Protein AF-A0A953WW19-F1 (afdb_monomer_lite)

Sequence (100 aa):
MPMDEVALDHHDDHDHKPGFFVRWLFSTNHKDIGTLYLVFAMIAGIVGYTLSGLIRMELMEPGIGVLTHFVAGEGDVAIQNAKHFYNVVITYHGLIMIFF

Secondary structure (DSSP, 8-state):
----------------PPPHHHHHHT---HHHHHHHHHHHHHHHHHHHHHHHHHHHHHTTSSSS-TGGGGS--STHHHHHHHHHHHHHHHHHHHHHHHH-

pLDDT: mean 83.41, std 12.12, range [50.75, 97.19]

Structure (mmCIF, N/CA/C/O backbone):
data_AF-A0A953WW19-F1
#
_entry.id   AF-A0A953WW19-F1
#
loop_
_atom_site.group_PDB
_atom_site.id
_atom_site.type_symbol
_atom_site.label_atom_id
_atom_site.label_alt_id
_atom_site.label_comp_id
_atom_site.label_asym_id
_atom_site.label_entity_id
_atom_site.label_seq_id
_atom_site.pdbx_PDB_ins_code
_atom_site.Cartn_x
_atom_site.Cartn_y
_atom_site.Cartn_z
_atom_site.occupancy
_atom_site.B_iso_or_equiv
_atom_site.auth_seq_id
_atom_site.auth_comp_id
_atom_site.auth_asym_id
_atom_site.auth_atom_id
_atom_site.pdbx_PDB_model_num
ATOM 1 N N . MET A 1 1 ? 22.836 -5.162 -76.254 1.00 59.28 1 MET A N 1
ATOM 2 C CA . MET A 1 1 ? 23.465 -5.397 -74.942 1.00 59.28 1 MET A CA 1
ATOM 3 C C . MET A 1 1 ? 22.337 -5.373 -73.922 1.00 59.28 1 MET A C 1
ATOM 5 O O . MET A 1 1 ? 21.707 -4.326 -73.824 1.00 59.28 1 MET A O 1
ATOM 9 N N . PRO A 1 2 ? 21.954 -6.517 -73.329 1.00 58.38 2 PRO A N 1
ATOM 10 C CA . PRO A 1 2 ? 20.931 -6.546 -72.288 1.00 58.38 2 PRO A CA 1
ATOM 11 C C . PRO A 1 2 ? 21.510 -5.862 -71.047 1.00 58.38 2 PRO A C 1
ATOM 13 O O . PRO A 1 2 ? 22.650 -6.137 -70.696 1.00 58.38 2 PRO A O 1
ATOM 16 N N . MET A 1 3 ? 20.767 -4.927 -70.458 1.00 67.19 3 MET A N 1
ATOM 17 C CA . MET A 1 3 ? 21.126 -4.327 -69.176 1.00 67.19 3 MET A CA 1
ATOM 18 C C . MET A 1 3 ? 20.624 -5.284 -68.104 1.00 67.19 3 MET A C 1
ATOM 20 O O . MET A 1 3 ? 19.420 -5.450 -67.925 1.00 67.19 3 MET A O 1
ATOM 24 N N . ASP A 1 4 ? 21.578 -5.967 -67.502 1.00 60.69 4 ASP A N 1
ATOM 25 C CA . ASP A 1 4 ? 21.500 -6.811 -66.323 1.00 60.69 4 ASP A CA 1
ATOM 26 C C . ASP A 1 4 ? 20.510 -6.225 -65.308 1.00 60.69 4 ASP A C 1
ATOM 28 O O . ASP A 1 4 ? 20.711 -5.160 -64.721 1.00 60.69 4 ASP A O 1
ATOM 32 N N . GLU A 1 5 ? 19.404 -6.941 -65.139 1.00 62.19 5 GLU A N 1
ATOM 33 C CA . GLU A 1 5 ? 18.449 -6.750 -64.065 1.00 62.19 5 GLU A CA 1
ATOM 34 C C . GLU A 1 5 ? 19.182 -7.092 -62.760 1.00 62.19 5 GLU A C 1
ATOM 36 O O . GLU A 1 5 ? 19.334 -8.258 -62.395 1.00 62.19 5 GLU A O 1
ATOM 41 N N . VAL A 1 6 ? 19.712 -6.071 -62.081 1.00 60.59 6 VAL A N 1
ATOM 42 C CA . VAL A 1 6 ? 20.228 -6.189 -60.712 1.00 60.59 6 VAL A CA 1
ATOM 43 C C . VAL A 1 6 ? 19.024 -6.365 -59.787 1.00 60.59 6 VAL A C 1
ATOM 45 O O . VAL A 1 6 ? 18.573 -5.444 -59.113 1.00 60.59 6 VAL A O 1
ATOM 48 N N . ALA A 1 7 ? 18.450 -7.563 -59.808 1.00 64.62 7 ALA A N 1
ATOM 49 C CA . ALA A 1 7 ? 17.649 -8.078 -58.719 1.00 64.62 7 ALA A CA 1
ATOM 50 C C . ALA A 1 7 ? 18.632 -8.559 -57.651 1.00 64.62 7 ALA A C 1
ATOM 52 O O . ALA A 1 7 ? 19.269 -9.580 -57.872 1.00 64.62 7 ALA A O 1
ATOM 53 N N . LEU A 1 8 ? 18.812 -7.779 -56.580 1.00 56.53 8 LEU A N 1
ATOM 54 C CA . LEU A 1 8 ? 19.455 -8.084 -55.284 1.00 56.53 8 LEU A CA 1
ATOM 55 C C . LEU A 1 8 ? 19.619 -6.715 -54.589 1.00 56.53 8 LEU A C 1
ATOM 57 O O . LEU A 1 8 ? 20.244 -5.824 -55.149 1.00 56.53 8 LEU A O 1
ATOM 61 N N . ASP A 1 9 ? 19.096 -6.408 -53.413 1.00 50.75 9 ASP A N 1
ATOM 62 C CA . ASP A 1 9 ? 18.578 -7.223 -52.327 1.00 50.75 9 ASP A CA 1
ATOM 63 C C . ASP A 1 9 ? 17.725 -6.255 -51.481 1.00 50.75 9 ASP A C 1
ATOM 65 O O . ASP A 1 9 ? 18.198 -5.175 -51.111 1.00 50.75 9 ASP A O 1
ATOM 69 N N . HIS A 1 10 ? 16.449 -6.562 -51.233 1.00 56.84 10 HIS A N 1
ATOM 70 C CA . HIS A 1 10 ? 15.692 -5.819 -50.224 1.00 56.84 10 HIS A CA 1
ATOM 71 C C . HIS A 1 10 ? 16.265 -6.242 -48.871 1.00 56.84 10 HIS A C 1
ATOM 73 O O . HIS A 1 10 ? 15.954 -7.322 -48.379 1.00 56.84 10 HIS A O 1
ATOM 79 N N . HIS A 1 11 ? 17.122 -5.409 -48.280 1.00 59.03 11 HIS A N 1
ATOM 80 C CA . HIS A 1 11 ? 17.461 -5.527 -46.868 1.00 59.03 11 HIS A CA 1
ATOM 81 C C . HIS A 1 11 ? 16.188 -5.243 -46.057 1.00 59.03 11 HIS A C 1
ATOM 83 O O . HIS A 1 11 ? 15.890 -4.099 -45.713 1.00 59.03 11 HIS A O 1
ATOM 89 N N . ASP A 1 12 ? 15.411 -6.292 -45.790 1.00 60.09 12 ASP A N 1
ATOM 90 C CA . ASP A 1 12 ? 14.474 -6.331 -44.677 1.00 60.09 12 ASP A CA 1
ATOM 91 C C . ASP A 1 12 ? 15.310 -6.236 -43.393 1.00 60.09 12 ASP A C 1
ATOM 93 O O . ASP A 1 12 ? 15.716 -7.239 -42.802 1.00 60.09 12 ASP A O 1
ATOM 97 N N . ASP A 1 13 ? 15.620 -5.005 -42.977 1.00 59.22 13 ASP A N 1
ATOM 98 C CA . ASP A 1 13 ? 16.058 -4.717 -41.618 1.00 59.22 13 ASP A CA 1
ATOM 99 C C . ASP A 1 13 ? 14.924 -5.171 -40.697 1.00 59.22 13 ASP A C 1
ATOM 101 O O . ASP A 1 13 ? 13.941 -4.463 -40.456 1.00 59.22 13 ASP A O 1
ATOM 105 N N . HIS A 1 14 ? 15.033 -6.409 -40.219 1.00 62.31 14 HIS A N 1
ATOM 106 C CA . HIS A 1 14 ? 14.228 -6.921 -39.133 1.00 62.31 14 HIS A CA 1
ATOM 107 C C . HIS A 1 14 ? 14.480 -6.020 -37.925 1.00 62.31 14 HIS A C 1
ATOM 109 O O . HIS A 1 14 ? 15.422 -6.212 -37.164 1.00 62.31 14 HIS A O 1
ATOM 115 N N . ASP A 1 15 ? 13.635 -5.004 -37.783 1.00 62.78 15 ASP A N 1
ATOM 116 C CA . ASP A 1 15 ? 13.612 -4.051 -36.687 1.00 62.78 15 ASP A CA 1
ATOM 117 C C . ASP A 1 15 ? 13.404 -4.835 -35.382 1.00 62.78 15 ASP A C 1
ATOM 119 O O . ASP A 1 15 ? 12.279 -5.146 -34.976 1.00 62.78 15 ASP A O 1
ATOM 123 N N . HIS A 1 16 ? 14.511 -5.253 -34.764 1.00 64.50 16 HIS A N 1
ATOM 124 C CA . HIS A 1 16 ? 14.556 -6.030 -33.532 1.00 64.50 16 HIS A CA 1
ATOM 125 C C . HIS A 1 16 ? 14.161 -5.135 -32.354 1.00 64.50 16 HIS A C 1
ATOM 127 O O . HIS A 1 16 ? 14.956 -4.848 -31.458 1.00 64.50 16 HIS A O 1
ATOM 133 N N . LYS A 1 17 ? 12.911 -4.663 -32.342 1.00 69.44 17 LYS A N 1
ATOM 134 C CA . LYS A 1 17 ? 12.346 -3.979 -31.185 1.00 69.44 17 LYS A CA 1
ATOM 135 C C . LYS A 1 17 ? 12.371 -4.972 -30.017 1.00 69.44 17 LYS A C 1
ATOM 137 O O . LYS A 1 17 ? 11.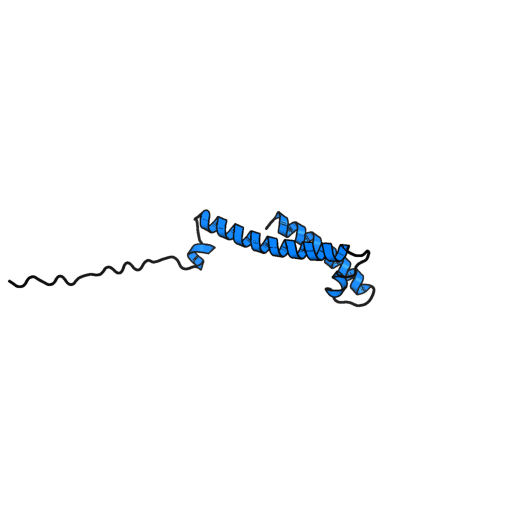769 -6.043 -30.131 1.00 69.44 17 LYS A O 1
ATOM 142 N N . PRO A 1 18 ? 13.054 -4.654 -28.901 1.00 72.06 18 PRO A N 1
ATOM 143 C CA . PRO A 1 18 ? 13.114 -5.555 -27.762 1.00 72.06 18 PRO A CA 1
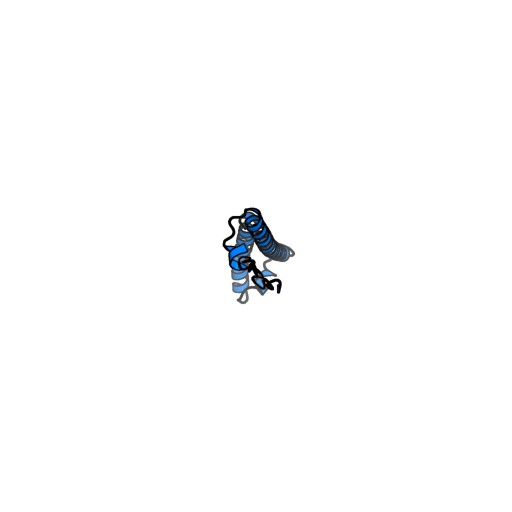ATOM 144 C C . PRO A 1 18 ? 11.690 -5.874 -27.301 1.00 72.06 18 PRO A C 1
ATOM 146 O O . PRO A 1 18 ? 10.835 -4.986 -27.226 1.00 72.06 18 PRO A O 1
ATOM 149 N N . GLY A 1 19 ? 11.431 -7.155 -27.029 1.00 78.44 19 GLY A N 1
ATOM 150 C CA . GLY A 1 19 ? 10.120 -7.619 -26.582 1.00 78.44 19 GLY A CA 1
ATOM 151 C C . GLY A 1 19 ? 9.641 -6.853 -25.346 1.00 78.44 19 GLY A C 1
ATOM 152 O O . GLY A 1 19 ? 10.447 -6.318 -24.585 1.00 78.44 19 GLY A O 1
ATOM 153 N N . PHE A 1 20 ? 8.323 -6.814 -25.128 1.00 74.88 20 PHE A N 1
ATOM 154 C CA . PHE A 1 20 ? 7.688 -6.035 -24.055 1.00 74.88 20 PHE A CA 1
ATOM 155 C C . PHE A 1 20 ? 8.387 -6.203 -22.692 1.00 74.88 20 PHE A C 1
ATOM 157 O O . PHE A 1 20 ? 8.778 -5.220 -22.072 1.00 74.88 20 PHE A O 1
ATOM 164 N N . PHE A 1 21 ? 8.650 -7.438 -22.265 1.00 76.12 21 PHE A N 1
ATOM 165 C CA . PHE A 1 21 ? 9.322 -7.707 -20.990 1.00 76.12 21 PHE A CA 1
ATOM 166 C C . PHE A 1 21 ? 10.759 -7.176 -20.929 1.00 76.12 21 PHE A C 1
ATOM 168 O O . PHE A 1 21 ? 11.155 -6.622 -19.910 1.00 76.12 21 PHE A O 1
ATOM 175 N N . VAL A 1 22 ? 11.525 -7.287 -22.017 1.00 76.44 22 VAL A N 1
ATOM 176 C CA . VAL A 1 22 ? 12.904 -6.775 -22.077 1.00 76.44 22 VAL A CA 1
ATOM 177 C C . VAL A 1 22 ? 12.910 -5.250 -22.050 1.00 76.44 22 VAL A C 1
ATOM 179 O O . VAL A 1 22 ? 13.719 -4.650 -21.350 1.00 76.44 22 VAL A O 1
ATOM 182 N N . ARG A 1 23 ? 11.963 -4.616 -22.749 1.00 77.69 23 ARG A N 1
ATOM 183 C CA . ARG A 1 23 ? 11.875 -3.156 -22.818 1.00 77.69 23 ARG A CA 1
ATOM 184 C C . ARG A 1 23 ? 11.394 -2.499 -21.527 1.00 77.69 23 ARG A C 1
ATOM 186 O O . ARG A 1 23 ? 11.741 -1.351 -21.307 1.00 77.69 23 ARG A O 1
ATOM 193 N N . TRP A 1 24 ? 10.607 -3.182 -20.699 1.00 78.88 24 TRP A N 1
ATOM 194 C CA . TRP A 1 24 ? 10.091 -2.599 -19.456 1.00 78.88 24 TRP A CA 1
ATOM 195 C C . TRP A 1 24 ? 10.839 -3.108 -18.215 1.00 78.88 24 TRP A C 1
ATOM 197 O O . TRP A 1 24 ? 11.304 -2.295 -17.426 1.00 78.88 24 TRP A O 1
ATOM 207 N N . LEU A 1 25 ? 11.039 -4.421 -18.046 1.00 81.25 25 LEU A N 1
ATOM 208 C CA . LEU A 1 25 ? 11.670 -4.970 -16.831 1.00 81.25 25 LEU A CA 1
ATOM 209 C C . LEU A 1 25 ? 13.200 -4.891 -16.837 1.00 81.25 25 LEU A C 1
ATOM 211 O O . LEU A 1 25 ? 13.805 -4.815 -15.772 1.00 81.25 25 LEU A O 1
ATOM 215 N N . PHE A 1 26 ? 13.823 -4.901 -18.016 1.00 83.56 26 PHE A N 1
ATOM 216 C CA . PHE A 1 26 ? 15.281 -4.831 -18.169 1.00 83.56 26 PHE A CA 1
ATOM 217 C C . PHE A 1 26 ? 15.742 -3.504 -18.800 1.00 83.56 26 PHE A C 1
ATOM 219 O O . PHE A 1 26 ? 16.828 -3.432 -19.375 1.00 83.56 26 PHE A O 1
ATOM 226 N N . SER A 1 27 ? 14.928 -2.443 -18.698 1.00 81.56 27 SER A N 1
ATOM 227 C CA . SER A 1 27 ? 15.290 -1.118 -19.216 1.00 81.56 27 SER A CA 1
ATOM 228 C C . SER A 1 27 ? 16.323 -0.429 -18.330 1.00 81.56 27 SER A C 1
ATOM 230 O O . SER A 1 27 ? 16.180 -0.390 -17.112 1.00 81.56 27 SER A O 1
ATOM 232 N N . THR A 1 28 ? 17.331 0.185 -18.950 1.00 85.12 28 THR A N 1
ATOM 233 C CA . THR A 1 28 ? 18.279 1.105 -18.295 1.00 85.12 28 THR A CA 1
ATOM 234 C C . THR A 1 28 ? 17.902 2.576 -18.504 1.00 85.12 28 THR A C 1
ATOM 236 O O . THR A 1 28 ? 18.589 3.477 -18.022 1.00 85.12 28 THR A O 1
ATOM 239 N N . ASN A 1 29 ? 16.809 2.849 -19.225 1.00 88.88 29 ASN A N 1
ATOM 240 C CA . ASN A 1 29 ? 16.342 4.200 -19.503 1.00 88.88 29 ASN A CA 1
ATOM 241 C C . ASN A 1 29 ? 15.519 4.748 -18.325 1.00 88.88 29 ASN A C 1
ATOM 243 O O . ASN A 1 29 ? 14.484 4.191 -17.962 1.00 88.88 29 ASN A O 1
ATOM 247 N N . HIS A 1 30 ? 15.934 5.893 -17.770 1.00 91.06 30 HIS A N 1
ATOM 248 C CA . HIS A 1 30 ? 15.260 6.536 -16.632 1.00 91.06 30 HIS A CA 1
ATOM 249 C C . HIS A 1 30 ? 13.798 6.922 -16.912 1.00 91.06 30 HIS A C 1
ATOM 251 O O . HIS A 1 30 ? 13.018 7.051 -15.972 1.00 91.06 30 HIS A O 1
ATOM 257 N N . LYS A 1 31 ? 13.408 7.101 -18.180 1.00 88.81 31 LYS A N 1
ATOM 258 C CA . LYS A 1 31 ? 12.020 7.413 -18.555 1.00 88.81 31 LYS A CA 1
ATOM 259 C C . LYS A 1 31 ? 11.106 6.199 -18.414 1.00 88.81 31 LYS A C 1
ATOM 261 O O . LYS A 1 31 ? 9.997 6.327 -17.895 1.00 88.81 31 LYS A O 1
ATOM 266 N N . ASP A 1 32 ? 11.585 5.032 -18.831 1.00 87.94 32 ASP A N 1
ATOM 267 C CA . ASP A 1 32 ? 10.830 3.780 -18.742 1.00 87.94 32 ASP A CA 1
ATOM 268 C C . ASP A 1 32 ? 10.735 3.345 -17.279 1.00 87.94 32 ASP A C 1
ATOM 270 O O . ASP A 1 32 ? 9.643 3.075 -16.781 1.00 87.94 32 ASP A O 1
ATOM 274 N N . ILE A 1 33 ? 11.869 3.392 -16.566 1.00 89.69 33 ILE A N 1
ATOM 275 C CA . ILE A 1 33 ? 11.939 3.116 -15.129 1.00 89.69 33 ILE A CA 1
ATOM 276 C C . ILE A 1 33 ? 10.995 4.064 -14.378 1.00 89.69 33 ILE A C 1
ATOM 278 O O . ILE A 1 33 ? 10.124 3.603 -13.648 1.00 89.69 33 ILE A O 1
ATOM 282 N N . GLY A 1 34 ? 11.088 5.379 -14.603 1.00 91.56 34 GLY A N 1
ATOM 283 C CA . GLY A 1 34 ? 10.219 6.360 -13.947 1.00 91.56 34 GLY A CA 1
ATOM 284 C C . GLY A 1 34 ? 8.729 6.129 -14.219 1.00 91.56 34 GLY A C 1
ATOM 285 O O . GLY A 1 34 ? 7.914 6.233 -13.305 1.00 91.56 34 GLY A O 1
ATOM 286 N N . THR A 1 35 ? 8.367 5.740 -15.444 1.00 92.12 35 THR A N 1
ATOM 287 C CA . THR A 1 35 ? 6.975 5.411 -15.795 1.00 92.12 35 THR A CA 1
ATOM 288 C C . THR A 1 35 ? 6.478 4.188 -15.021 1.00 92.12 35 THR A C 1
ATOM 290 O O . THR A 1 35 ? 5.354 4.201 -14.525 1.00 92.12 35 THR A O 1
ATOM 293 N N . LEU A 1 36 ? 7.313 3.159 -14.845 1.00 91.56 36 LEU A N 1
ATOM 294 C CA . LEU A 1 36 ? 6.963 1.987 -14.037 1.00 91.56 36 LEU A CA 1
ATOM 295 C C . LEU A 1 36 ? 6.747 2.338 -12.563 1.00 91.56 36 LEU A C 1
ATOM 297 O O . LEU A 1 36 ? 5.786 1.853 -11.971 1.00 91.56 36 LEU A O 1
ATOM 301 N N . TYR A 1 37 ? 7.577 3.215 -11.990 1.00 92.94 37 TYR A N 1
ATOM 302 C CA . TYR A 1 37 ? 7.379 3.709 -10.622 1.00 92.94 37 TYR A CA 1
ATOM 303 C C . TYR A 1 37 ? 6.069 4.487 -10.479 1.00 92.94 37 TYR A C 1
ATOM 305 O O . TYR A 1 37 ? 5.357 4.285 -9.504 1.00 92.94 37 TYR A O 1
ATOM 313 N N . LEU A 1 38 ? 5.707 5.331 -11.450 1.00 93.94 38 LEU A N 1
ATOM 314 C CA . LEU A 1 38 ? 4.432 6.055 -11.417 1.00 93.94 38 LEU A CA 1
ATOM 315 C C . LEU A 1 38 ? 3.226 5.117 -11.516 1.00 93.94 38 LEU A C 1
ATOM 317 O O . LEU A 1 38 ? 2.248 5.298 -10.794 1.00 93.94 38 LEU A O 1
ATOM 321 N N . VAL A 1 39 ? 3.288 4.106 -12.386 1.00 94.00 39 VAL A N 1
ATOM 322 C CA . VAL A 1 39 ? 2.226 3.096 -12.501 1.00 94.00 39 VAL A CA 1
ATOM 323 C C . VAL A 1 39 ? 2.109 2.292 -11.207 1.00 94.00 39 VAL A C 1
ATOM 325 O O . VAL A 1 39 ? 1.003 2.089 -10.709 1.00 94.00 39 VAL A O 1
ATOM 328 N N . PHE A 1 40 ? 3.236 1.878 -10.627 1.00 94.69 40 PHE A N 1
ATOM 329 C CA . PHE A 1 40 ? 3.257 1.171 -9.351 1.00 94.69 40 PHE A CA 1
ATOM 330 C C . PHE A 1 40 ? 2.689 2.029 -8.211 1.00 94.69 40 PHE A C 1
ATOM 332 O O . PHE A 1 40 ? 1.773 1.580 -7.524 1.00 94.69 40 PHE A O 1
ATOM 339 N N . ALA A 1 41 ? 3.139 3.280 -8.079 1.00 95.00 41 ALA A N 1
ATOM 340 C CA . ALA A 1 41 ? 2.653 4.224 -7.074 1.00 95.00 41 ALA A CA 1
ATOM 341 C C . ALA A 1 41 ? 1.156 4.532 -7.244 1.00 95.00 41 ALA A C 1
ATOM 343 O O . ALA A 1 41 ? 0.434 4.696 -6.266 1.00 95.00 41 ALA A O 1
ATOM 344 N N . MET A 1 42 ? 0.642 4.567 -8.478 1.00 96.44 42 MET A N 1
ATOM 345 C CA . MET A 1 42 ? -0.793 4.729 -8.729 1.00 96.44 42 MET A CA 1
ATOM 346 C C . MET A 1 42 ? -1.597 3.533 -8.204 1.00 96.44 42 MET A C 1
ATOM 348 O O . MET A 1 42 ? -2.630 3.720 -7.562 1.00 96.44 42 MET A O 1
ATOM 352 N N . ILE A 1 43 ? -1.119 2.308 -8.437 1.00 96.94 43 ILE A N 1
ATOM 353 C CA . ILE A 1 43 ? -1.759 1.088 -7.926 1.00 96.94 43 ILE A CA 1
ATOM 354 C C . ILE A 1 43 ? -1.688 1.055 -6.394 1.00 96.94 43 ILE A C 1
ATOM 356 O O . ILE A 1 43 ? -2.714 0.852 -5.740 1.00 96.94 43 ILE A O 1
ATOM 360 N N . ALA A 1 44 ? -0.509 1.310 -5.819 1.00 96.56 44 ALA A N 1
ATOM 361 C CA . ALA A 1 44 ? -0.312 1.401 -4.374 1.00 96.56 44 ALA A CA 1
ATOM 362 C C . ALA A 1 44 ? -1.217 2.478 -3.750 1.00 96.56 44 ALA A C 1
ATOM 364 O O . ALA A 1 44 ? -1.874 2.225 -2.741 1.00 96.56 44 ALA A O 1
ATOM 365 N N . GLY A 1 45 ? -1.355 3.630 -4.408 1.00 95.69 45 GLY A N 1
ATOM 366 C CA . GLY A 1 45 ? -2.237 4.719 -3.996 1.00 95.69 45 GLY A CA 1
ATOM 367 C C . GLY A 1 45 ? -3.719 4.337 -3.986 1.00 95.69 45 GLY A C 1
ATOM 368 O O . GLY A 1 45 ? -4.428 4.695 -3.048 1.00 95.69 45 GLY A O 1
ATOM 369 N N . ILE A 1 46 ? -4.205 3.564 -4.965 1.00 97.19 46 ILE A N 1
ATOM 370 C CA . ILE A 1 46 ? -5.594 3.062 -4.976 1.00 97.19 46 ILE A CA 1
ATOM 371 C C . ILE A 1 46 ? -5.830 2.076 -3.822 1.00 97.19 46 ILE A C 1
ATOM 373 O O . ILE A 1 46 ? -6.862 2.141 -3.143 1.00 97.19 46 ILE A O 1
ATOM 377 N N . VAL A 1 47 ? -4.868 1.187 -3.558 1.00 96.69 47 VAL A N 1
ATOM 378 C CA . VAL A 1 47 ? -4.931 0.260 -2.416 1.00 96.69 47 VAL A CA 1
ATOM 379 C C . VAL A 1 47 ? -4.940 1.041 -1.101 1.00 96.69 47 VAL A C 1
ATOM 381 O O . VAL A 1 47 ? -5.821 0.838 -0.264 1.00 96.69 47 VAL A O 1
ATOM 384 N N . GLY A 1 48 ? -4.020 1.992 -0.941 1.00 96.00 48 GLY A N 1
ATOM 385 C CA . GLY A 1 48 ? -3.935 2.855 0.230 1.00 96.00 48 GLY A CA 1
ATOM 386 C C . GLY A 1 48 ? -5.199 3.688 0.443 1.00 96.00 48 GLY A C 1
ATOM 387 O O . GLY A 1 48 ? -5.687 3.764 1.571 1.00 96.00 48 GLY A O 1
ATOM 388 N N . TYR A 1 49 ? -5.789 4.235 -0.624 1.00 95.12 49 TYR A N 1
ATOM 389 C CA . TYR A 1 49 ? -7.067 4.952 -0.582 1.00 95.12 49 TYR A CA 1
ATOM 390 C C . TYR A 1 49 ? -8.206 4.056 -0.088 1.00 95.12 49 TYR A C 1
ATOM 392 O O . TYR A 1 49 ? -8.962 4.455 0.798 1.00 95.12 49 TYR A O 1
ATOM 400 N N . THR A 1 50 ? -8.286 2.824 -0.593 1.00 95.12 50 THR A N 1
ATOM 401 C CA . THR A 1 50 ? -9.310 1.852 -0.183 1.00 95.12 50 THR A CA 1
ATOM 402 C C . THR A 1 50 ? -9.182 1.501 1.301 1.00 95.12 50 THR A C 1
ATOM 404 O O . THR A 1 50 ? -10.174 1.549 2.029 1.00 95.12 50 THR A O 1
ATOM 407 N N . LEU A 1 51 ? -7.960 1.244 1.790 1.00 94.38 51 LEU A N 1
ATOM 408 C CA . LEU A 1 51 ? -7.699 1.014 3.220 1.00 94.38 51 LEU A CA 1
ATOM 409 C C . LEU A 1 51 ? -8.081 2.237 4.070 1.00 94.38 51 LEU A C 1
ATOM 411 O O . LEU A 1 51 ? -8.682 2.099 5.132 1.00 94.38 51 LEU A O 1
ATOM 415 N N . SER A 1 52 ? -7.800 3.445 3.576 1.00 94.00 52 SER A N 1
ATOM 416 C CA . SER A 1 52 ? -8.213 4.698 4.215 1.00 94.00 52 SER A CA 1
ATOM 417 C C . SER A 1 52 ? -9.741 4.845 4.281 1.00 94.00 52 SER A C 1
ATOM 419 O O . SER A 1 52 ? -10.274 5.400 5.245 1.00 94.00 52 SER A O 1
ATOM 421 N N . GLY A 1 53 ? -10.453 4.361 3.262 1.00 92.88 53 GLY A N 1
ATOM 422 C CA . GLY A 1 53 ? -11.912 4.287 3.234 1.00 92.88 53 GLY A CA 1
ATOM 423 C C . GLY A 1 53 ? -12.456 3.320 4.285 1.00 92.88 53 GLY A C 1
ATOM 424 O O . GLY A 1 53 ? -13.353 3.693 5.034 1.00 92.88 53 GLY A O 1
ATOM 425 N N . LEU A 1 54 ? -11.866 2.125 4.403 1.00 91.12 54 LEU A N 1
ATOM 426 C CA . LEU A 1 54 ? -12.238 1.136 5.425 1.00 91.12 54 LEU A CA 1
ATOM 427 C C . LEU A 1 54 ? -12.093 1.694 6.846 1.00 91.12 54 LEU A C 1
ATOM 429 O O . LEU A 1 54 ? -13.013 1.568 7.646 1.00 91.12 54 LEU A O 1
ATOM 433 N N . ILE A 1 55 ? -10.979 2.373 7.136 1.00 91.56 55 ILE A N 1
ATOM 434 C CA . ILE A 1 55 ? -10.755 3.018 8.439 1.00 91.56 55 ILE A CA 1
ATOM 435 C C . ILE A 1 55 ? -11.834 4.073 8.705 1.00 91.56 55 ILE A C 1
ATOM 437 O O . ILE A 1 55 ? -12.417 4.103 9.784 1.00 91.56 55 ILE A O 1
ATOM 441 N N . ARG A 1 56 ? -12.137 4.929 7.720 1.00 91.44 56 ARG A N 1
ATOM 442 C CA . ARG A 1 56 ? -13.170 5.963 7.881 1.00 91.44 56 ARG A CA 1
ATOM 443 C C . ARG A 1 56 ? -14.553 5.376 8.112 1.00 91.44 56 ARG A C 1
ATOM 445 O O . ARG A 1 56 ? -15.268 5.918 8.941 1.00 91.44 56 ARG A O 1
ATOM 452 N N . MET A 1 57 ? -14.910 4.302 7.408 1.00 89.38 57 MET A N 1
ATOM 453 C CA . MET A 1 57 ? -16.190 3.622 7.606 1.00 89.38 57 MET A CA 1
ATOM 454 C C . MET A 1 57 ? -16.304 3.040 9.017 1.00 89.38 57 MET A C 1
ATOM 456 O O . MET A 1 57 ? -17.356 3.168 9.631 1.00 89.38 57 MET A O 1
ATOM 460 N N . GLU A 1 58 ? -15.221 2.486 9.566 1.00 86.06 58 GLU A N 1
ATOM 461 C CA . GLU A 1 58 ? -15.208 1.993 10.950 1.00 86.06 58 GLU A CA 1
ATOM 462 C C . GLU A 1 58 ? -15.426 3.107 11.980 1.00 86.06 58 GLU A C 1
ATOM 464 O O . GLU A 1 58 ? -16.087 2.908 12.989 1.00 86.06 58 GLU A O 1
ATOM 469 N N . LEU A 1 59 ? -14.896 4.302 11.716 1.00 87.00 59 LEU A N 1
ATOM 470 C CA . LEU A 1 59 ? -14.986 5.460 12.608 1.00 87.00 59 LEU A CA 1
ATOM 471 C C . LEU A 1 59 ? -16.306 6.248 12.487 1.00 87.00 59 LEU A C 1
ATOM 473 O O . LEU A 1 59 ? -16.453 7.268 13.161 1.00 87.00 59 LEU A O 1
ATOM 477 N N . MET A 1 60 ? -17.254 5.823 11.640 1.00 86.62 60 MET A N 1
ATOM 478 C CA . MET A 1 60 ? -18.533 6.529 11.451 1.00 86.62 60 MET A CA 1
ATOM 479 C C . MET A 1 60 ? -19.465 6.434 12.664 1.00 86.62 60 MET A C 1
ATOM 481 O O . MET A 1 60 ? -20.209 7.378 12.926 1.00 86.62 60 MET A O 1
ATOM 485 N N . GLU A 1 61 ? -19.429 5.325 13.401 1.00 81.62 61 GLU A N 1
ATOM 486 C CA . GLU A 1 61 ? -20.257 5.098 14.586 1.00 81.62 61 GLU A CA 1
ATOM 487 C C . GLU A 1 61 ? -19.384 4.566 15.735 1.00 81.62 61 GLU A C 1
ATOM 489 O O . GLU A 1 61 ? -18.466 3.781 15.492 1.00 81.62 61 GLU A O 1
ATOM 494 N N . PRO A 1 62 ? -19.598 4.995 16.993 1.00 75.12 62 PRO A N 1
ATOM 495 C CA . PRO A 1 62 ? -18.793 4.528 18.116 1.00 75.12 62 PRO A CA 1
ATOM 496 C C . PRO A 1 62 ? -19.000 3.029 18.383 1.00 75.12 62 PRO A C 1
ATOM 498 O O . PRO A 1 62 ? -20.051 2.603 18.851 1.00 75.12 62 PRO A O 1
ATOM 501 N N . GLY A 1 63 ? -17.955 2.237 18.152 1.00 76.19 63 GLY A N 1
ATOM 502 C CA . GLY A 1 63 ? -17.948 0.791 18.368 1.00 76.19 63 GLY A CA 1
ATOM 503 C C . GLY A 1 63 ? -17.117 0.095 17.296 1.00 76.19 63 GLY A C 1
ATOM 504 O O . GLY A 1 63 ? -16.724 0.731 16.327 1.00 76.19 63 GLY A O 1
ATOM 505 N N . ILE A 1 64 ? -16.826 -1.198 17.481 1.00 76.62 64 ILE A N 1
ATOM 506 C CA . ILE A 1 64 ? -16.264 -2.015 16.400 1.00 76.62 64 ILE A CA 1
ATOM 507 C C . ILE A 1 64 ? -17.400 -2.782 15.735 1.00 76.62 64 ILE A C 1
ATOM 509 O O . ILE A 1 64 ? -18.069 -3.576 16.401 1.00 76.62 64 ILE A O 1
ATOM 513 N N . GLY A 1 65 ? -17.656 -2.492 14.461 1.00 76.12 65 GLY A N 1
ATOM 514 C CA . GLY A 1 65 ? -18.908 -2.892 13.812 1.00 76.12 65 GLY A CA 1
ATOM 515 C C . GLY A 1 65 ? -18.830 -3.096 12.304 1.00 76.12 65 GLY A C 1
ATOM 516 O O . GLY A 1 65 ? -19.409 -4.052 11.800 1.00 76.12 65 GLY A O 1
ATOM 517 N N . VAL A 1 66 ? -18.098 -2.265 11.559 1.00 79.75 66 VAL A N 1
ATOM 518 C CA . VAL A 1 66 ? -17.944 -2.486 10.110 1.00 79.75 66 VAL A CA 1
ATOM 519 C C . VAL A 1 66 ? -16.912 -3.590 9.869 1.00 79.75 66 VAL A C 1
ATOM 521 O O . VAL A 1 66 ? -17.123 -4.465 9.031 1.00 79.75 66 VAL A O 1
ATOM 524 N N . LEU A 1 67 ? -15.832 -3.615 10.654 1.00 81.19 67 LEU A N 1
ATOM 525 C CA . LEU A 1 67 ? -14.763 -4.609 10.559 1.00 81.19 67 LEU A CA 1
ATOM 526 C C . LEU A 1 67 ? -15.158 -6.001 11.062 1.00 81.19 67 LEU A C 1
ATOM 528 O O . LEU A 1 67 ? -14.570 -6.980 10.606 1.00 81.19 67 LEU A O 1
ATOM 532 N N . THR A 1 68 ? -16.145 -6.133 11.953 1.00 78.44 68 THR A N 1
ATOM 533 C CA . THR A 1 68 ? -16.613 -7.454 12.420 1.00 78.44 68 THR A CA 1
ATOM 534 C C . THR A 1 68 ? -17.214 -8.283 11.289 1.00 78.44 68 THR A C 1
ATOM 536 O O . THR A 1 68 ? -17.079 -9.501 11.306 1.00 78.44 68 THR A O 1
ATOM 539 N N . HIS A 1 69 ? -17.785 -7.652 10.258 1.00 78.56 69 HIS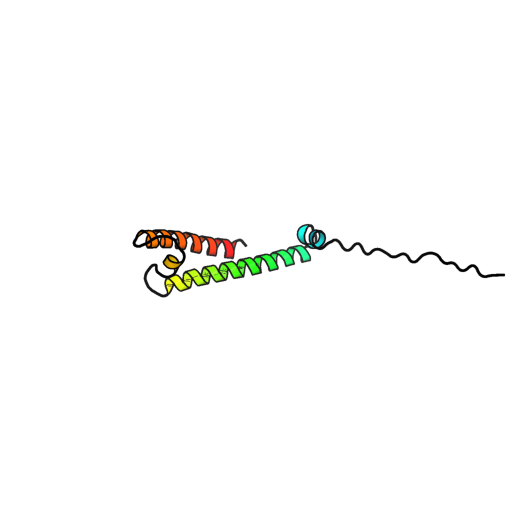 A N 1
ATOM 540 C CA . HIS A 1 69 ? -18.287 -8.353 9.072 1.00 78.56 69 HIS A CA 1
ATOM 541 C C . HIS A 1 69 ? -17.179 -8.944 8.185 1.00 78.56 69 HIS A C 1
ATOM 543 O O . HIS A 1 69 ? -17.448 -9.834 7.380 1.00 78.56 69 HIS A O 1
ATOM 549 N N . PHE A 1 70 ? -15.939 -8.469 8.318 1.00 80.50 70 PHE A N 1
ATOM 550 C CA . PHE A 1 70 ? -14.796 -8.931 7.524 1.00 80.50 70 PHE A CA 1
ATOM 551 C C . PHE A 1 70 ? -13.964 -10.003 8.231 1.00 80.50 70 PHE A C 1
ATOM 553 O O . PHE A 1 70 ? -12.958 -10.459 7.685 1.00 80.50 70 PHE A O 1
ATOM 560 N N . VAL A 1 71 ? -14.350 -10.402 9.444 1.00 82.81 71 VAL A N 1
ATOM 561 C CA . VAL A 1 71 ? -13.540 -11.271 10.291 1.00 82.81 71 VAL A CA 1
ATOM 562 C C . VAL A 1 71 ? -14.369 -12.432 10.830 1.00 82.81 71 VAL A C 1
ATOM 564 O O . VAL A 1 71 ? -15.519 -12.273 11.220 1.00 82.81 71 VAL A O 1
ATOM 567 N N . ALA A 1 72 ? -13.777 -13.627 10.847 1.00 79.88 72 ALA A N 1
ATOM 568 C CA . ALA A 1 72 ? -14.442 -14.829 11.331 1.00 79.88 72 ALA A CA 1
ATOM 569 C C . ALA A 1 72 ? -14.548 -14.851 12.866 1.00 79.88 72 ALA A C 1
ATOM 571 O O . ALA A 1 72 ? -13.603 -14.494 13.578 1.00 79.88 72 ALA A O 1
ATOM 572 N N . GLY A 1 73 ? -15.685 -15.333 13.367 1.00 80.44 73 GLY A N 1
ATOM 573 C CA . GLY A 1 73 ? -15.981 -15.483 14.792 1.00 80.44 73 GLY A CA 1
ATOM 574 C C . GLY A 1 73 ? -17.408 -15.047 15.118 1.00 80.44 73 GLY A C 1
ATOM 575 O O . GLY A 1 73 ? -18.070 -14.419 14.299 1.00 80.44 73 GLY A O 1
ATOM 576 N N . GLU A 1 74 ? -17.872 -15.364 16.323 1.00 81.75 74 GLU A N 1
ATOM 577 C CA . GLU A 1 74 ? -19.185 -14.944 16.822 1.00 81.75 74 GLU A CA 1
ATOM 578 C C . GLU A 1 74 ? -19.038 -14.346 18.230 1.00 81.75 74 GLU A C 1
ATOM 580 O O . GLU A 1 74 ? -18.116 -14.700 18.974 1.00 81.75 74 GLU A O 1
ATOM 585 N N . GLY A 1 75 ? -19.902 -13.389 18.578 1.00 81.56 75 GLY A N 1
ATOM 586 C CA . GLY A 1 75 ? -19.867 -12.692 19.868 1.00 81.56 75 GLY A CA 1
ATOM 587 C C . GLY A 1 75 ? -18.543 -11.965 20.145 1.00 81.56 75 GLY A C 1
ATOM 588 O O . GLY A 1 75 ? -17.966 -11.320 19.267 1.00 81.56 75 GLY A O 1
ATOM 589 N N . ASP A 1 76 ? -18.036 -12.084 21.374 1.00 84.44 76 ASP A N 1
ATOM 590 C CA . ASP A 1 76 ? -16.829 -11.377 21.834 1.00 84.44 76 ASP A CA 1
ATOM 591 C C . ASP A 1 76 ? -15.563 -11.731 21.038 1.00 84.44 76 ASP A C 1
ATOM 593 O O . ASP A 1 76 ? -14.650 -10.909 20.920 1.00 84.44 76 ASP A O 1
ATOM 597 N N . VAL A 1 77 ? -15.510 -12.932 20.453 1.00 84.81 77 VAL A N 1
ATOM 598 C CA . VAL A 1 77 ? -14.376 -13.382 19.631 1.00 84.81 77 VAL A CA 1
ATOM 599 C C . VAL A 1 77 ? -14.309 -12.587 18.325 1.00 84.81 77 VAL A C 1
ATOM 601 O O . VAL A 1 77 ? -13.226 -12.159 17.925 1.00 84.81 77 VAL A O 1
ATOM 604 N N . ALA A 1 78 ? -15.457 -12.308 17.696 1.00 85.31 78 ALA A N 1
ATOM 605 C CA . ALA A 1 78 ? -15.518 -11.479 16.491 1.00 85.31 78 ALA A CA 1
ATOM 606 C C . ALA A 1 78 ? -15.005 -10.057 16.766 1.00 85.31 78 ALA A C 1
ATOM 608 O O . ALA A 1 78 ? -14.237 -9.504 15.979 1.00 85.31 78 ALA A O 1
ATOM 609 N N . ILE A 1 79 ? -15.364 -9.487 17.922 1.00 85.31 79 ILE A N 1
ATOM 610 C CA . ILE A 1 79 ? -14.935 -8.138 18.315 1.00 85.31 79 ILE A CA 1
ATOM 611 C C . ILE A 1 79 ? -13.422 -8.081 18.555 1.00 85.31 79 ILE A C 1
ATOM 613 O O . ILE A 1 79 ? -12.766 -7.124 18.143 1.00 85.31 79 ILE A O 1
ATOM 617 N N . GLN A 1 80 ? -12.840 -9.091 19.206 1.00 87.38 80 GLN A N 1
ATOM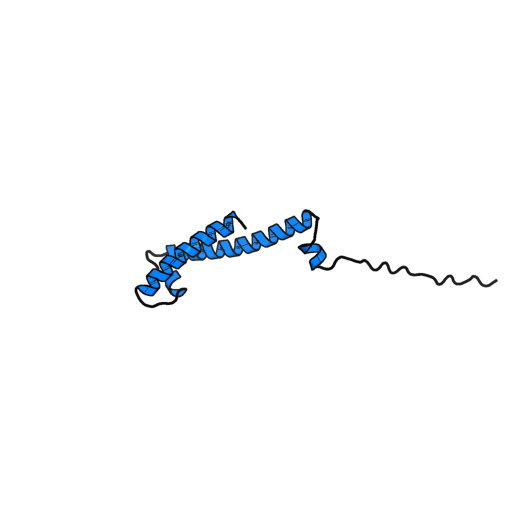 618 C CA . GLN A 1 80 ? -11.389 -9.144 19.418 1.00 87.38 80 GLN A CA 1
ATOM 619 C C . GLN A 1 80 ? -10.622 -9.298 18.102 1.00 87.38 80 GLN A C 1
ATOM 621 O O . GLN A 1 80 ? -9.635 -8.592 17.881 1.00 87.38 80 GLN A O 1
ATOM 626 N N . ASN A 1 81 ? -11.102 -10.157 17.203 1.00 87.69 81 ASN A N 1
ATOM 627 C CA . ASN A 1 81 ? -10.458 -10.351 15.911 1.00 87.69 81 ASN A CA 1
ATOM 628 C C . ASN A 1 81 ? -10.568 -9.085 15.039 1.00 87.69 81 ASN A C 1
ATOM 630 O O . ASN A 1 81 ? -9.593 -8.701 14.395 1.00 87.69 81 ASN A O 1
ATOM 634 N N . ALA A 1 82 ? -11.700 -8.376 15.085 1.00 88.88 82 ALA A N 1
ATOM 635 C CA . ALA A 1 82 ? -11.879 -7.092 14.409 1.00 88.88 82 ALA A CA 1
ATOM 636 C C . ALA A 1 82 ? -10.964 -5.986 14.969 1.00 88.88 82 ALA A C 1
ATOM 638 O O . ALA A 1 82 ? -10.376 -5.236 14.193 1.00 88.88 82 ALA A O 1
ATOM 639 N N . LYS A 1 83 ? -10.746 -5.927 16.294 1.00 89.62 83 LYS A N 1
ATOM 640 C CA . LYS A 1 83 ? -9.749 -5.025 16.915 1.00 89.62 83 LYS A CA 1
ATOM 641 C C . LYS A 1 83 ? -8.340 -5.290 16.393 1.00 89.62 83 LYS A C 1
ATOM 643 O O . LYS A 1 83 ? -7.612 -4.359 16.055 1.00 89.62 83 LYS A O 1
ATOM 648 N N . HIS A 1 84 ? -7.955 -6.562 16.314 1.00 90.44 84 HIS A N 1
ATOM 649 C CA . HIS A 1 84 ? -6.660 -6.944 15.759 1.00 90.44 84 HIS A CA 1
ATOM 650 C C . HIS A 1 84 ? -6.551 -6.577 14.276 1.00 90.44 84 HIS A C 1
ATOM 652 O O . HIS A 1 84 ? -5.540 -6.014 13.855 1.00 90.44 84 HIS A O 1
ATOM 658 N N . PHE A 1 85 ? -7.601 -6.842 13.500 1.00 90.75 85 PHE A N 1
ATOM 659 C CA . PHE A 1 85 ? -7.658 -6.509 12.083 1.00 90.75 85 PHE A CA 1
ATOM 660 C C . PHE A 1 85 ? -7.562 -4.996 11.842 1.00 90.75 85 PHE A C 1
ATOM 662 O O . PHE A 1 85 ? -6.816 -4.575 10.962 1.00 90.75 85 PHE A O 1
ATOM 669 N N . TYR A 1 86 ? -8.201 -4.169 12.674 1.00 91.56 86 TYR A N 1
ATOM 670 C CA . TYR A 1 86 ? -8.076 -2.710 12.610 1.00 91.56 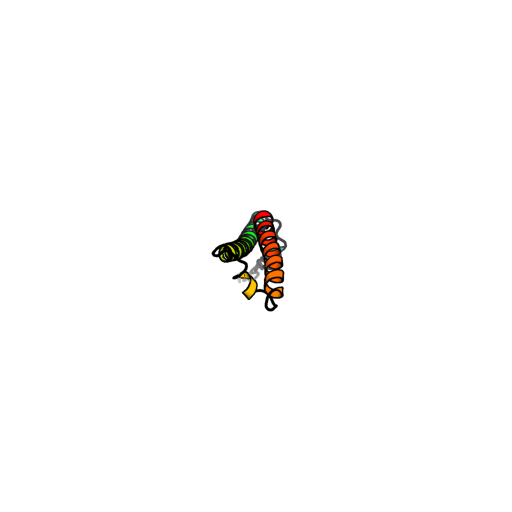86 TYR A CA 1
ATOM 671 C C . TYR A 1 86 ? -6.617 -2.251 12.737 1.00 91.56 86 TYR A C 1
ATOM 673 O O . TYR A 1 86 ? -6.135 -1.475 11.912 1.00 91.56 86 TYR A O 1
ATOM 681 N N . ASN A 1 87 ? -5.888 -2.785 13.725 1.00 93.56 87 ASN A N 1
ATOM 682 C CA . ASN A 1 87 ? -4.470 -2.468 13.933 1.00 93.56 87 ASN A CA 1
ATOM 683 C C . ASN A 1 87 ? -3.601 -2.875 12.732 1.00 93.56 87 ASN A C 1
ATOM 685 O O . ASN A 1 87 ? -2.657 -2.174 12.365 1.00 93.56 87 ASN A O 1
ATOM 689 N N . VAL A 1 88 ? -3.928 -3.995 12.093 1.00 93.81 88 VAL A N 1
ATOM 690 C CA . VAL A 1 88 ? -3.255 -4.448 10.872 1.00 93.81 88 VAL A CA 1
ATOM 691 C C . VAL A 1 88 ? -3.552 -3.499 9.704 1.00 93.81 88 VAL A C 1
ATOM 693 O O . VAL A 1 88 ? -2.624 -3.024 9.049 1.00 93.81 88 VAL A O 1
ATOM 696 N N . VAL A 1 89 ? -4.823 -3.156 9.482 1.00 94.38 89 VAL A N 1
ATOM 697 C CA . VAL A 1 89 ? -5.269 -2.266 8.398 1.00 94.38 89 VAL A CA 1
ATOM 698 C C . VAL A 1 89 ? -4.646 -0.874 8.509 1.00 94.38 89 VAL A C 1
ATOM 700 O O . VAL A 1 89 ? -4.127 -0.369 7.514 1.00 94.38 89 VAL A O 1
ATOM 703 N N . ILE A 1 90 ? -4.637 -0.258 9.698 1.00 94.00 90 ILE A N 1
ATOM 704 C CA . ILE A 1 90 ? -4.050 1.081 9.883 1.00 94.00 90 ILE A CA 1
ATOM 705 C C . ILE A 1 90 ? -2.536 1.086 9.649 1.00 94.00 90 ILE A C 1
ATOM 707 O O . ILE A 1 90 ? -2.003 2.020 9.049 1.00 94.00 90 ILE A O 1
ATOM 711 N N . THR A 1 91 ? -1.850 0.013 10.047 1.00 95.81 91 THR A N 1
ATOM 712 C CA . THR A 1 91 ? -0.403 -0.118 9.849 1.00 95.81 91 THR A CA 1
ATOM 713 C C . THR A 1 91 ? -0.076 -0.298 8.366 1.00 95.8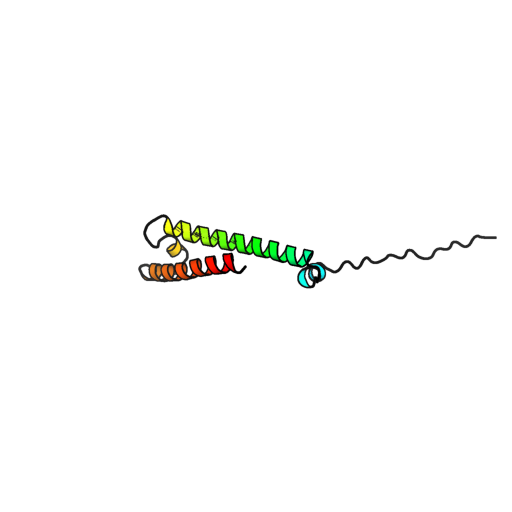1 91 THR A C 1
ATOM 715 O O . THR A 1 91 ? 0.803 0.388 7.846 1.00 95.81 91 THR A O 1
ATOM 718 N N . TYR A 1 92 ? -0.821 -1.152 7.653 1.00 96.00 92 TYR A N 1
ATOM 719 C CA . TYR A 1 92 ? -0.657 -1.323 6.207 1.00 96.00 92 TYR A CA 1
ATOM 720 C C . TYR A 1 92 ? -1.019 -0.067 5.420 1.00 96.00 92 TYR A C 1
ATOM 722 O O . TYR A 1 92 ? -0.323 0.252 4.461 1.00 96.00 92 TYR A O 1
ATOM 730 N N . HIS A 1 93 ? -2.053 0.673 5.828 1.00 96.12 93 HIS A N 1
ATOM 731 C CA . HIS A 1 93 ? -2.393 1.947 5.201 1.00 96.12 93 HIS A CA 1
ATOM 732 C C . HIS A 1 93 ? -1.211 2.923 5.256 1.00 96.12 93 HIS A C 1
ATOM 734 O O . HIS A 1 93 ? -0.813 3.458 4.223 1.00 96.12 93 HIS A O 1
ATOM 740 N N . GLY A 1 94 ? -0.613 3.109 6.439 1.00 93.62 94 GLY A N 1
ATOM 741 C CA . GLY A 1 94 ? 0.549 3.985 6.601 1.00 93.62 94 GLY A CA 1
ATOM 742 C C . GLY A 1 94 ? 1.781 3.491 5.841 1.00 93.62 94 GLY A C 1
ATOM 743 O O . GLY A 1 94 ? 2.439 4.276 5.164 1.00 93.62 94 GLY A O 1
ATOM 744 N N . LEU A 1 95 ? 2.068 2.189 5.907 1.00 96.31 95 LEU A N 1
ATOM 745 C CA . LEU A 1 95 ? 3.216 1.594 5.225 1.00 96.31 95 LEU A CA 1
ATOM 746 C C . LEU A 1 95 ? 3.101 1.754 3.704 1.00 96.31 95 LEU A C 1
ATOM 748 O O . LEU A 1 95 ? 4.047 2.211 3.068 1.00 96.31 95 LEU A O 1
ATOM 752 N N . ILE A 1 96 ? 1.939 1.435 3.129 1.00 95.81 96 ILE A N 1
ATOM 753 C CA . ILE A 1 96 ? 1.725 1.507 1.681 1.00 95.81 96 ILE A CA 1
ATOM 754 C C . ILE A 1 96 ? 1.793 2.946 1.183 1.00 95.81 96 ILE A C 1
ATOM 756 O O . ILE A 1 96 ? 2.479 3.199 0.210 1.00 95.81 96 ILE A O 1
ATOM 760 N N . MET A 1 97 ? 1.158 3.897 1.870 1.00 94.94 97 MET A N 1
ATOM 761 C CA . MET A 1 97 ? 1.117 5.290 1.408 1.00 94.94 97 MET A CA 1
ATOM 762 C C . MET A 1 97 ? 2.466 6.018 1.480 1.00 94.94 97 MET A C 1
ATOM 764 O O . MET A 1 97 ? 2.656 7.004 0.773 1.00 94.94 97 MET A O 1
ATOM 768 N N . ILE A 1 98 ? 3.365 5.602 2.379 1.00 93.88 98 ILE A N 1
ATOM 769 C CA . ILE A 1 98 ? 4.654 6.279 2.592 1.00 93.88 98 ILE A CA 1
ATOM 770 C C . ILE A 1 98 ? 5.775 5.622 1.783 1.00 93.88 98 ILE A C 1
ATOM 772 O O . ILE A 1 98 ? 6.655 6.328 1.292 1.00 93.88 98 ILE A O 1
ATOM 776 N N . PHE A 1 99 ? 5.782 4.291 1.675 1.00 92.94 99 PHE A N 1
ATOM 777 C CA . PHE A 1 99 ? 6.927 3.552 1.137 1.00 92.94 99 PHE A CA 1
ATOM 778 C C . PHE A 1 99 ? 6.740 3.015 -0.287 1.00 92.94 99 PHE A C 1
ATOM 780 O O . PHE A 1 99 ? 7.737 2.595 -0.879 1.00 92.94 99 PHE A O 1
ATOM 787 N N . PHE A 1 100 ? 5.521 3.008 -0.833 1.00 89.88 100 PHE A N 1
ATOM 788 C CA . PHE A 1 100 ? 5.202 2.407 -2.133 1.00 89.88 100 PHE A CA 1
ATOM 789 C C . PHE A 1 100 ? 4.417 3.366 -3.030 1.00 89.88 100 PHE A C 1
ATOM 791 O O . PHE A 1 100 ? 4.724 3.383 -4.243 1.00 89.88 100 PHE A O 1
#

Radius of gyration: 28.23 Å; chains: 1; bounding box: 44×23×97 Å

Foldseek 3Di:
DDDDPPPDDPPPPPPPDDDPCCCQVVDPDPVSVVVVVVVVLVVLVVVLVVLVVQLVVCVPDPARDSQLVVDDDDDPVSRVRSVVVSVVSVVSSVCSNPPD